Protein AF-A0A847J839-F1 (afdb_monomer)

Sequence (120 aa):
LESAEARLAELADPDVRGEALHECLTENGQLIGTRFRNSDGTIRTVDRETFLDVGARLLQGAVRTDYNSNYAHPQFLRSDGTVIGIRMSPKSDVTIEVLRGDGISIEQNTKIHFRGGNDE

pLDDT: mean 83.5, std 14.57, range [36.88, 97.56]

Solvent-accessible surface area (backbone atoms only — not comparable to full-atom values): 6903 Å² total; per-residue (Å²): 135,84,52,73,64,57,56,54,47,51,32,66,31,70,86,43,76,47,69,54,75,60,66,53,44,32,53,99,89,37,71,49,62,42,66,55,89,92,54,59,97,52,38,25,38,34,54,70,65,62,46,50,53,37,50,49,46,60,40,28,13,28,43,83,47,76,89,52,88,87,54,95,48,56,35,28,39,33,88,88,72,27,28,42,30,50,39,77,38,105,87,30,56,47,35,46,31,24,75,33,38,79,83,82,85,43,58,58,71,27,30,45,27,28,70,62,92,78,87,127

Secondary structure (DSSP, 8-state):
---HHHHHHHHH-TTS-PPPHHHHHEETTEESSB--TT--TTEEEE-HHHHHHHHHHHHTT-EEE---TT--S-EEE-TTS-EEEEEEETTTEEEEEEEE--SSSS-TT-EEEE--S---

Structure (mmCIF, N/CA/C/O backbone):
data_AF-A0A847J839-F1
#
_entry.id   AF-A0A847J839-F1
#
loop_
_atom_site.group_PDB
_atom_site.id
_atom_site.type_symbol
_atom_site.label_atom_id
_atom_site.label_alt_id
_atom_site.label_comp_id
_atom_site.label_asym_id
_atom_site.label_entity_id
_atom_site.label_seq_id
_atom_site.pdbx_PDB_ins_code
_atom_site.Cartn_x
_atom_site.Cartn_y
_atom_site.Cartn_z
_atom_site.occupancy
_atom_site.B_iso_or_equiv
_atom_site.auth_seq_id
_atom_site.auth_comp_id
_atom_site.auth_asym_id
_atom_site.auth_atom_id
_atom_site.pdbx_PDB_model_num
ATOM 1 N N . LEU A 1 1 ? 8.152 -25.393 13.084 1.00 49.66 1 LEU A N 1
ATOM 2 C CA . LEU A 1 1 ? 7.633 -25.126 11.727 1.00 49.66 1 LEU A CA 1
ATOM 3 C C . LEU A 1 1 ? 6.205 -24.654 11.896 1.00 49.66 1 LEU A C 1
ATOM 5 O O . LEU A 1 1 ? 5.326 -25.462 12.153 1.00 49.66 1 LEU A O 1
ATOM 9 N N . GLU A 1 2 ? 6.033 -23.343 11.878 1.00 54.94 2 GLU A N 1
ATOM 10 C CA . GLU A 1 2 ? 4.733 -22.671 11.874 1.00 54.94 2 GLU A CA 1
ATOM 11 C C . GLU A 1 2 ? 4.076 -22.945 10.512 1.00 54.94 2 GLU A C 1
ATOM 13 O O . GLU A 1 2 ? 4.762 -22.848 9.489 1.00 54.94 2 GLU A O 1
ATOM 18 N N . SER A 1 3 ? 2.817 -23.397 10.468 1.00 75.88 3 SER A N 1
ATOM 19 C CA . SER A 1 3 ? 2.205 -23.772 9.186 1.00 75.88 3 SER A CA 1
ATOM 20 C C . SER A 1 3 ? 1.771 -22.532 8.403 1.00 75.88 3 SER A C 1
ATOM 22 O O . SER A 1 3 ? 1.427 -21.497 8.976 1.00 75.88 3 SER A O 1
ATOM 24 N N . ALA A 1 4 ? 1.749 -22.643 7.073 1.00 63.38 4 ALA A N 1
ATOM 25 C CA . ALA A 1 4 ? 1.223 -21.579 6.220 1.00 63.38 4 ALA A CA 1
ATOM 26 C C . ALA A 1 4 ? -0.260 -21.281 6.518 1.00 63.38 4 ALA A C 1
ATOM 28 O O . ALA A 1 4 ? -0.694 -20.147 6.364 1.00 63.38 4 ALA A O 1
ATOM 29 N N . GLU A 1 5 ? -1.015 -22.278 6.991 1.00 60.44 5 GLU A N 1
ATOM 30 C CA . GLU A 1 5 ? -2.419 -22.142 7.392 1.00 60.44 5 GLU A CA 1
ATOM 31 C C . GLU A 1 5 ? -2.577 -21.286 8.655 1.00 60.44 5 GLU A C 1
ATOM 33 O O . GLU A 1 5 ? -3.496 -20.478 8.712 1.00 60.44 5 GLU A O 1
ATOM 38 N N . ALA A 1 6 ? -1.665 -21.402 9.631 1.00 62.56 6 ALA A N 1
ATOM 39 C CA . ALA A 1 6 ? -1.682 -20.565 10.833 1.00 62.56 6 ALA A CA 1
ATOM 40 C C . ALA A 1 6 ? -1.489 -19.082 10.478 1.00 62.56 6 ALA A C 1
ATOM 42 O O . ALA A 1 6 ? -2.298 -18.244 10.865 1.00 62.56 6 ALA A O 1
ATOM 43 N N . ARG A 1 7 ? -0.494 -18.769 9.636 1.00 63.72 7 ARG A N 1
ATOM 44 C CA . ARG A 1 7 ? -0.281 -17.398 9.138 1.00 63.72 7 ARG A CA 1
ATOM 45 C C . ARG A 1 7 ? -1.434 -16.901 8.263 1.00 63.72 7 ARG A C 1
ATOM 47 O O . ARG A 1 7 ? -1.771 -15.724 8.310 1.00 63.72 7 ARG A O 1
ATOM 54 N N . LEU A 1 8 ? -2.063 -17.777 7.476 1.00 60.78 8 LEU A N 1
ATOM 55 C CA . LEU A 1 8 ? -3.239 -17.413 6.680 1.00 60.78 8 LEU A CA 1
ATOM 56 C C . LEU A 1 8 ? -4.469 -17.128 7.562 1.00 60.78 8 LEU A C 1
ATOM 58 O O . LEU A 1 8 ? -5.281 -16.280 7.202 1.00 60.78 8 LEU A O 1
ATOM 62 N N . ALA A 1 9 ? -4.589 -17.798 8.712 1.00 60.16 9 ALA A N 1
ATOM 63 C CA . ALA A 1 9 ? -5.619 -17.524 9.709 1.00 60.16 9 ALA A CA 1
ATOM 64 C C . ALA A 1 9 ? -5.371 -16.191 10.437 1.00 60.16 9 ALA A C 1
ATOM 66 O O . ALA A 1 9 ? -6.290 -15.385 10.520 1.00 60.16 9 ALA A O 1
ATOM 67 N N . GLU A 1 10 ? -4.137 -15.906 10.871 1.00 58.94 10 GLU A N 1
ATOM 68 C CA . GLU A 1 10 ? -3.768 -14.621 11.500 1.00 58.94 10 GLU A CA 1
ATOM 69 C C . GLU A 1 10 ? -3.968 -13.415 10.567 1.00 58.94 10 GLU A C 1
ATOM 71 O O . GLU A 1 10 ? -4.355 -12.339 11.016 1.00 58.94 10 GLU A O 1
ATOM 76 N N . LEU A 1 11 ? -3.757 -13.578 9.254 1.00 59.19 11 LEU A N 1
ATOM 77 C CA . LEU A 1 11 ? -4.082 -12.541 8.266 1.00 59.19 11 LEU A CA 1
ATOM 78 C C . LEU A 1 11 ? -5.596 -12.279 8.147 1.00 59.19 11 LEU A C 1
ATOM 80 O O . LEU A 1 11 ? -5.984 -11.185 7.741 1.00 59.19 11 LEU A O 1
ATOM 84 N N . ALA A 1 12 ? -6.436 -13.262 8.480 1.00 55.78 12 ALA A N 1
ATOM 85 C CA . ALA A 1 12 ? -7.893 -13.203 8.364 1.00 55.78 12 ALA A CA 1
ATOM 86 C C . ALA A 1 12 ? -8.619 -12.912 9.694 1.00 55.78 12 ALA A C 1
ATOM 88 O O . ALA A 1 12 ? -9.843 -12.769 9.692 1.00 55.78 12 ALA A O 1
ATOM 89 N N . ASP A 1 13 ? -7.891 -12.828 10.810 1.00 65.19 13 ASP A N 1
ATOM 90 C CA . ASP A 1 13 ? -8.434 -12.528 12.134 1.00 65.19 13 ASP A CA 1
ATOM 91 C C . ASP A 1 13 ? -8.626 -11.003 12.306 1.00 65.19 13 ASP A C 1
ATOM 93 O O . ASP A 1 13 ? -7.642 -10.259 12.305 1.00 65.19 13 ASP A O 1
ATOM 97 N N . PRO A 1 14 ? -9.870 -10.498 12.441 1.00 58.81 14 PRO A N 1
ATOM 98 C CA . PRO A 1 14 ? -10.134 -9.065 12.561 1.00 58.81 14 PRO A CA 1
ATOM 99 C C . PRO A 1 14 ? -9.719 -8.470 13.918 1.00 58.81 14 PRO A C 1
ATOM 101 O O . PRO A 1 14 ? -9.613 -7.245 14.016 1.00 58.81 14 PRO A O 1
ATOM 104 N N . ASP A 1 15 ? -9.475 -9.296 14.944 1.00 66.31 15 ASP A N 1
ATOM 105 C CA . ASP A 1 15 ? -8.964 -8.840 16.242 1.00 66.31 15 ASP A CA 1
ATOM 106 C C . ASP A 1 15 ? -7.426 -8.672 16.218 1.00 66.31 15 ASP A C 1
ATOM 108 O O . ASP A 1 15 ? -6.858 -7.958 17.054 1.00 66.31 15 ASP A O 1
ATOM 112 N N . VAL A 1 16 ? -6.734 -9.238 15.214 1.00 68.19 16 VAL A N 1
ATOM 113 C CA . VAL A 1 16 ? -5.304 -8.994 14.958 1.00 68.19 16 VAL A CA 1
ATOM 114 C C . VAL A 1 16 ? -5.121 -7.626 14.299 1.00 68.19 16 VAL A C 1
ATOM 116 O O . VAL A 1 16 ? -5.129 -7.451 13.079 1.00 68.19 16 VAL A O 1
ATOM 119 N N . ARG A 1 17 ? -4.922 -6.610 15.139 1.00 69.50 17 ARG A N 1
ATOM 120 C CA . ARG A 1 17 ? -4.625 -5.242 14.704 1.00 69.50 17 ARG A CA 1
ATOM 121 C C . ARG A 1 17 ? -3.213 -5.139 14.108 1.00 69.50 17 ARG A C 1
ATOM 123 O O . ARG A 1 17 ? -2.244 -5.025 14.854 1.00 69.50 17 ARG A O 1
ATOM 130 N N . GLY A 1 18 ? -3.119 -5.130 12.778 1.00 75.75 18 GLY A N 1
ATOM 131 C CA . GLY A 1 18 ? -1.871 -4.858 12.053 1.00 75.75 18 GLY A CA 1
ATOM 132 C C . GLY A 1 18 ? -1.282 -3.460 12.312 1.00 75.75 18 GLY A C 1
ATOM 133 O O . GLY A 1 18 ? -1.952 -2.569 12.844 1.00 75.75 18 GLY A O 1
ATOM 134 N N . GLU A 1 19 ? -0.020 -3.282 11.907 1.00 86.81 19 GLU A N 1
ATOM 135 C CA . GLU A 1 19 ? 0.757 -2.029 11.992 1.00 86.81 19 GLU A CA 1
ATOM 136 C C . GLU A 1 19 ? 0.033 -0.824 11.366 1.00 86.81 19 GLU A C 1
ATOM 138 O O . GLU A 1 19 ? -0.813 -0.989 10.483 1.00 86.81 19 GLU A O 1
ATOM 143 N N . ALA A 1 20 ? 0.361 0.405 11.782 1.00 90.12 20 ALA A N 1
ATOM 144 C CA . ALA A 1 20 ? -0.284 1.605 11.252 1.00 90.12 20 ALA A CA 1
ATOM 145 C C . ALA A 1 20 ? 0.083 1.853 9.778 1.00 90.12 20 ALA A C 1
ATOM 147 O O . ALA A 1 20 ? 1.200 1.581 9.342 1.00 90.12 20 ALA A O 1
ATOM 148 N N . LEU A 1 21 ? -0.831 2.458 9.005 1.00 92.31 21 LEU A N 1
ATOM 149 C CA . LEU A 1 21 ? -0.622 2.708 7.569 1.00 92.31 21 LEU A CA 1
ATOM 150 C C . LEU A 1 21 ? 0.682 3.483 7.270 1.00 92.31 21 LEU A C 1
ATOM 152 O O . LEU A 1 21 ? 1.320 3.235 6.249 1.00 92.31 21 LEU A O 1
ATOM 156 N N . HIS A 1 22 ? 1.096 4.381 8.172 1.00 92.75 22 HIS A N 1
ATOM 157 C CA . HIS A 1 22 ? 2.372 5.102 8.104 1.00 92.75 22 HIS A CA 1
ATOM 158 C C . HIS A 1 22 ? 3.596 4.182 8.250 1.00 92.75 22 HIS A C 1
ATOM 160 O O . HIS A 1 22 ? 4.567 4.327 7.512 1.00 92.75 22 HIS A O 1
ATOM 166 N N . GLU A 1 23 ? 3.5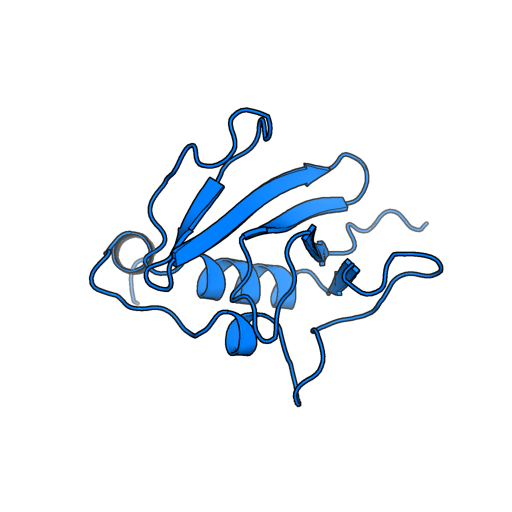47 3.230 9.181 1.00 91.56 23 GLU A N 1
ATOM 167 C CA . GLU A 1 23 ? 4.635 2.297 9.511 1.00 91.56 23 GLU A CA 1
ATOM 168 C C . GLU A 1 23 ? 4.811 1.251 8.397 1.00 91.56 23 GLU A C 1
ATOM 170 O O . GLU A 1 23 ? 5.933 0.918 8.014 1.00 91.56 23 GLU A O 1
ATOM 175 N N . CYS A 1 24 ? 3.706 0.811 7.785 1.00 92.81 24 CYS A N 1
ATOM 176 C CA . CYS A 1 24 ? 3.721 -0.072 6.615 1.00 92.81 24 CYS A CA 1
ATOM 177 C C . CYS A 1 24 ? 4.299 0.582 5.347 1.00 92.81 24 CYS A C 1
ATOM 179 O O . CYS A 1 24 ? 4.730 -0.128 4.441 1.00 92.81 24 CYS A O 1
ATOM 181 N N . LEU A 1 25 ? 4.236 1.915 5.227 1.00 94.69 25 LEU A N 1
ATOM 182 C CA . LEU A 1 25 ? 4.499 2.635 3.971 1.00 94.69 25 LEU A CA 1
ATOM 183 C C . LEU A 1 25 ? 5.624 3.669 4.042 1.00 94.69 25 LEU A C 1
ATOM 185 O O . LEU A 1 25 ? 5.936 4.275 3.012 1.00 94.69 25 LEU A O 1
ATOM 189 N N . THR A 1 26 ? 6.257 3.873 5.198 1.00 92.81 26 THR A N 1
ATOM 190 C CA . THR A 1 26 ? 7.393 4.793 5.330 1.00 92.81 26 THR A CA 1
ATOM 191 C C . THR A 1 26 ? 8.608 4.159 5.990 1.00 92.81 26 THR A C 1
ATOM 193 O O . THR A 1 26 ? 8.507 3.311 6.869 1.00 92.81 26 THR A O 1
ATOM 196 N N . GLU A 1 27 ? 9.779 4.624 5.569 1.00 90.75 27 GLU A N 1
ATOM 197 C CA . GLU A 1 27 ? 11.062 4.371 6.209 1.00 90.75 27 GLU A CA 1
ATOM 198 C C . GLU A 1 27 ? 11.676 5.736 6.542 1.00 90.75 27 GLU A C 1
ATOM 200 O O . GLU A 1 27 ? 11.690 6.642 5.706 1.00 90.75 27 GLU A O 1
ATOM 205 N N . ASN A 1 28 ? 12.135 5.926 7.784 1.00 87.50 28 AS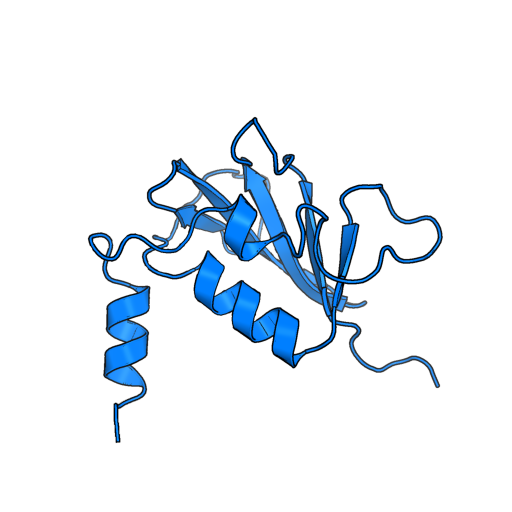N A N 1
ATOM 206 C CA . ASN A 1 28 ? 12.654 7.212 8.279 1.00 87.50 28 ASN A CA 1
ATOM 207 C C . ASN A 1 28 ? 11.710 8.418 8.013 1.00 87.50 28 ASN A C 1
ATOM 209 O O . ASN A 1 28 ? 12.164 9.540 7.783 1.00 87.50 28 ASN A O 1
ATOM 213 N N . GLY A 1 29 ? 10.389 8.186 8.021 1.00 86.38 29 GLY A N 1
ATOM 214 C CA . GLY A 1 29 ? 9.359 9.199 7.757 1.00 86.38 29 GLY A CA 1
ATOM 215 C C . GLY A 1 29 ? 9.167 9.576 6.280 1.00 86.38 29 GLY A C 1
ATOM 216 O O . GLY A 1 29 ? 8.455 10.537 5.990 1.00 86.38 29 GLY A O 1
ATOM 217 N N . GLN A 1 30 ? 9.775 8.851 5.334 1.00 89.56 30 GLN A N 1
ATOM 218 C CA . GLN A 1 30 ? 9.569 9.036 3.892 1.00 89.56 30 GLN A CA 1
ATOM 219 C C . GLN A 1 30 ? 8.910 7.806 3.263 1.00 89.56 30 GLN A C 1
ATOM 221 O O . GLN A 1 30 ? 9.243 6.679 3.610 1.00 89.56 30 GLN A O 1
ATOM 226 N N . LEU A 1 31 ? 7.996 8.018 2.306 1.00 92.19 31 LEU A N 1
ATOM 227 C CA . LEU A 1 31 ? 7.357 6.940 1.535 1.00 92.19 31 LEU A CA 1
ATOM 228 C C . LEU A 1 31 ? 8.400 6.007 0.897 1.00 92.19 31 LEU A C 1
ATOM 230 O O . LEU A 1 31 ? 9.171 6.470 0.049 1.00 92.19 31 LEU A O 1
ATOM 234 N N . ILE A 1 32 ? 8.354 4.723 1.269 1.00 93.19 32 ILE A N 1
ATOM 235 C CA . ILE A 1 32 ? 9.335 3.678 0.924 1.00 93.19 32 ILE A CA 1
ATOM 236 C C . ILE A 1 32 ? 9.616 3.540 -0.575 1.00 93.19 32 ILE A C 1
ATOM 238 O O . ILE A 1 32 ? 8.744 3.736 -1.421 1.00 93.19 32 ILE A O 1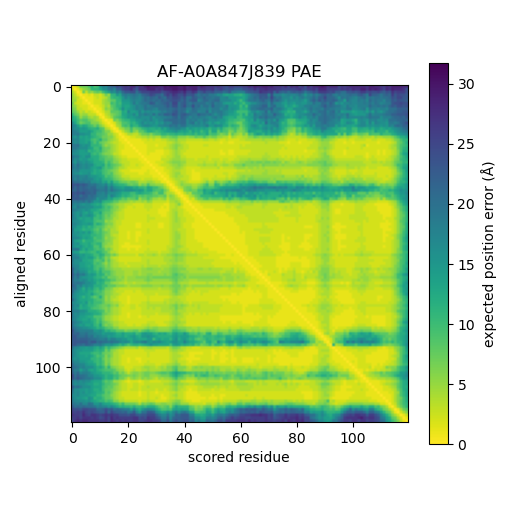
ATOM 242 N N . GLY A 1 33 ? 10.832 3.106 -0.906 1.00 90.88 33 GLY A N 1
ATOM 243 C CA . GLY A 1 33 ? 11.244 2.853 -2.284 1.00 90.88 33 GLY A CA 1
ATOM 244 C C . GLY A 1 33 ? 11.467 4.120 -3.111 1.00 90.88 33 GLY A C 1
ATOM 245 O O . GLY A 1 33 ? 11.553 5.241 -2.616 1.00 90.88 33 GLY A O 1
ATOM 246 N N . THR A 1 34 ? 11.584 3.940 -4.424 1.00 89.44 34 THR A N 1
ATOM 247 C CA . THR A 1 34 ? 11.992 5.005 -5.350 1.00 89.44 34 THR A CA 1
ATOM 248 C C . THR A 1 34 ? 10.808 5.607 -6.103 1.00 89.44 34 THR A C 1
ATOM 250 O O . THR A 1 34 ? 9.914 4.904 -6.576 1.00 89.44 34 THR A O 1
ATOM 253 N N . ARG A 1 35 ? 10.796 6.932 -6.272 1.00 87.69 35 ARG A N 1
ATOM 254 C CA . ARG A 1 35 ? 9.859 7.605 -7.182 1.00 87.69 35 ARG A CA 1
ATOM 255 C C . ARG A 1 35 ? 10.368 7.454 -8.617 1.00 87.69 35 ARG A C 1
ATOM 257 O O . ARG A 1 35 ? 11.419 7.997 -8.953 1.00 87.69 35 ARG A O 1
ATOM 264 N N . PHE A 1 36 ? 9.626 6.749 -9.473 1.00 71.81 36 PHE A N 1
ATOM 265 C CA . PHE A 1 36 ? 10.000 6.605 -10.884 1.00 71.81 36 PHE A CA 1
ATOM 266 C C . PHE A 1 36 ? 9.980 7.969 -11.594 1.00 71.81 36 PHE A C 1
ATOM 268 O O . PHE A 1 36 ? 9.187 8.853 -11.246 1.00 71.81 36 PHE A O 1
ATOM 275 N N . ARG A 1 37 ? 10.845 8.164 -12.595 1.00 63.81 37 ARG A N 1
ATOM 276 C CA . ARG A 1 37 ? 11.007 9.458 -13.277 1.00 63.81 37 ARG A CA 1
ATOM 277 C C . ARG A 1 37 ? 9.672 9.941 -13.859 1.00 63.81 37 ARG A C 1
ATOM 279 O O . ARG A 1 37 ? 9.000 9.206 -14.571 1.00 63.81 37 ARG A O 1
ATOM 286 N N . ASN A 1 38 ? 9.309 11.187 -13.554 1.00 69.25 38 ASN A N 1
ATOM 287 C CA . ASN A 1 38 ? 8.056 11.847 -13.949 1.00 69.25 38 ASN A CA 1
ATOM 288 C C . ASN A 1 38 ? 6.751 11.212 -13.408 1.00 69.25 38 ASN A C 1
ATOM 290 O O . ASN A 1 38 ? 5.677 11.635 -13.821 1.00 69.25 38 ASN A O 1
ATOM 294 N N . SER A 1 39 ? 6.810 10.248 -12.479 1.00 71.50 39 SER A N 1
ATOM 295 C CA . SER A 1 39 ? 5.618 9.775 -11.749 1.00 71.50 39 SER A CA 1
ATOM 296 C C . SER A 1 39 ? 5.172 10.781 -10.678 1.00 71.50 39 SER A C 1
ATOM 298 O O . SER A 1 39 ? 5.966 11.628 -10.256 1.00 71.50 39 SER A O 1
ATOM 300 N N . ASP A 1 40 ? 3.923 10.705 -10.215 1.00 76.25 40 ASP A N 1
ATOM 301 C CA . ASP A 1 40 ? 3.398 11.589 -9.164 1.00 76.25 40 ASP A CA 1
ATOM 302 C C . ASP A 1 40 ? 4.123 11.412 -7.817 1.00 76.25 40 ASP A C 1
ATOM 304 O O . ASP A 1 40 ? 4.796 10.410 -7.564 1.00 76.25 40 ASP A O 1
ATOM 308 N N . GLY A 1 41 ? 3.996 12.402 -6.925 1.00 79.19 41 GLY A N 1
ATOM 309 C CA . GLY A 1 41 ? 4.678 12.413 -5.620 1.00 79.19 41 GLY A CA 1
ATOM 310 C C . GLY A 1 41 ? 4.346 11.219 -4.714 1.00 79.19 41 GLY A C 1
ATOM 311 O O . GLY A 1 41 ? 5.160 10.860 -3.861 1.00 79.19 41 GLY A O 1
ATOM 312 N N . THR A 1 42 ? 3.208 10.567 -4.953 1.00 87.56 42 THR A N 1
ATOM 313 C CA . THR A 1 42 ? 2.629 9.458 -4.180 1.00 87.56 42 THR A CA 1
ATOM 314 C C . THR A 1 42 ? 2.873 8.070 -4.799 1.00 87.56 42 THR A C 1
ATOM 316 O O . THR A 1 42 ? 2.416 7.061 -4.263 1.00 87.56 42 THR A O 1
ATOM 319 N N . ILE A 1 43 ? 3.600 7.983 -5.922 1.00 90.44 43 ILE A N 1
ATOM 320 C CA . ILE A 1 43 ? 3.917 6.714 -6.601 1.00 90.44 43 ILE A CA 1
ATOM 321 C C . ILE A 1 43 ? 5.321 6.240 -6.209 1.00 90.44 43 ILE A C 1
ATOM 323 O O . ILE A 1 43 ? 6.285 7.011 -6.254 1.00 90.44 43 ILE A O 1
ATOM 327 N N . ARG A 1 44 ? 5.453 4.964 -5.835 1.00 91.94 44 ARG A N 1
ATOM 328 C CA . ARG A 1 44 ? 6.722 4.332 -5.451 1.00 91.94 44 ARG A CA 1
ATOM 329 C C . ARG A 1 44 ? 6.933 2.985 -6.124 1.00 91.94 44 ARG A C 1
ATOM 331 O O . ARG A 1 44 ? 5.993 2.215 -6.315 1.00 91.94 44 ARG A O 1
ATOM 338 N N . THR A 1 45 ? 8.198 2.735 -6.438 1.00 90.56 45 THR A N 1
ATOM 339 C CA . THR A 1 45 ? 8.737 1.506 -7.018 1.00 90.56 45 THR A CA 1
ATOM 340 C C . THR A 1 45 ? 9.704 0.895 -6.014 1.00 90.56 45 THR A C 1
ATOM 342 O O . THR A 1 45 ? 10.700 1.529 -5.651 1.00 90.56 45 THR A O 1
ATOM 345 N N . VAL A 1 46 ? 9.405 -0.316 -5.569 1.00 90.62 46 VAL A N 1
ATOM 346 C CA . VAL A 1 46 ? 10.238 -1.121 -4.666 1.00 90.62 46 VAL A CA 1
ATOM 347 C C . VAL A 1 46 ? 10.780 -2.353 -5.403 1.00 90.62 46 VAL A C 1
ATOM 349 O O . VAL A 1 46 ? 10.451 -2.594 -6.569 1.00 90.62 46 VAL A O 1
ATOM 352 N N . ASP A 1 47 ? 11.631 -3.135 -4.750 1.00 90.12 47 ASP A N 1
ATOM 353 C CA . ASP A 1 47 ? 11.919 -4.507 -5.168 1.00 90.12 47 ASP A CA 1
ATOM 354 C C . ASP A 1 47 ? 10.763 -5.465 -4.792 1.00 90.12 47 ASP A C 1
ATOM 356 O O . ASP A 1 47 ? 9.750 -5.073 -4.205 1.00 90.12 47 ASP A O 1
ATOM 360 N N . ARG A 1 48 ? 10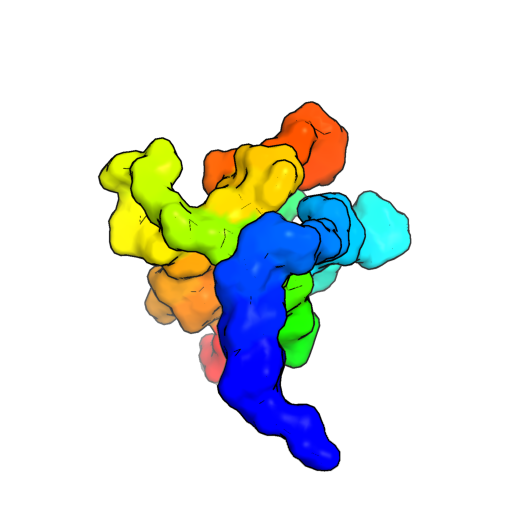.898 -6.741 -5.166 1.00 89.19 48 ARG A N 1
ATOM 361 C CA . ARG A 1 48 ? 9.861 -7.763 -4.966 1.00 89.19 48 ARG A CA 1
ATOM 362 C C . ARG A 1 48 ? 9.754 -8.265 -3.521 1.00 89.19 48 ARG A C 1
ATOM 364 O O . ARG A 1 48 ? 8.679 -8.715 -3.141 1.00 89.19 48 ARG A O 1
ATOM 371 N N . GLU A 1 49 ? 10.826 -8.222 -2.737 1.00 91.62 49 GLU A N 1
ATOM 372 C CA . GLU A 1 49 ? 10.832 -8.679 -1.341 1.00 91.62 49 GLU A CA 1
ATOM 373 C C . GLU A 1 49 ? 10.142 -7.637 -0.455 1.00 91.62 49 GLU A C 1
ATOM 375 O O . GLU A 1 49 ? 9.140 -7.949 0.189 1.00 91.62 49 GLU A O 1
ATOM 380 N N . THR A 1 50 ? 10.555 -6.373 -0.580 1.00 92.81 50 THR A N 1
ATOM 381 C CA . THR A 1 50 ? 9.894 -5.211 0.032 1.00 92.81 50 THR A CA 1
ATOM 382 C C . THR A 1 50 ? 8.405 -5.147 -0.331 1.00 92.81 50 THR A C 1
ATOM 384 O O . THR A 1 50 ? 7.566 -4.878 0.523 1.00 92.81 50 THR A O 1
ATOM 387 N N . PHE A 1 51 ? 8.029 -5.437 -1.583 1.00 92.94 51 PHE A N 1
ATOM 388 C CA . PHE A 1 51 ? 6.617 -5.462 -1.990 1.00 92.94 51 PHE A CA 1
ATOM 389 C C . PHE A 1 51 ? 5.787 -6.542 -1.275 1.00 92.94 51 PHE A C 1
ATOM 391 O O . PHE A 1 51 ? 4.614 -6.314 -0.976 1.00 92.94 51 PHE A O 1
ATOM 398 N N . LEU A 1 52 ? 6.372 -7.715 -1.015 1.00 92.50 52 LEU A N 1
ATOM 399 C CA . LEU A 1 52 ? 5.688 -8.821 -0.342 1.00 92.50 52 LEU A CA 1
ATOM 400 C C . LEU A 1 52 ? 5.568 -8.582 1.169 1.00 92.50 52 LEU A C 1
ATOM 402 O O . LEU A 1 52 ? 4.504 -8.854 1.723 1.00 92.50 52 LEU A O 1
ATOM 406 N N . ASP A 1 53 ? 6.602 -8.024 1.806 1.00 93.94 53 ASP A N 1
ATOM 407 C CA . ASP A 1 53 ? 6.567 -7.577 3.208 1.00 93.94 53 ASP A CA 1
ATOM 408 C C . ASP A 1 53 ? 5.453 -6.545 3.439 1.00 93.94 53 ASP A C 1
ATOM 410 O O . ASP A 1 53 ? 4.524 -6.765 4.219 1.00 93.94 53 ASP A O 1
ATOM 414 N N . VAL A 1 54 ? 5.482 -5.459 2.662 1.00 94.62 54 VAL A N 1
ATOM 415 C CA . VAL A 1 54 ? 4.490 -4.377 2.708 1.00 94.62 54 VAL A CA 1
ATOM 416 C C . VAL A 1 54 ? 3.087 -4.907 2.412 1.00 94.62 54 VAL A C 1
ATOM 418 O O . VAL A 1 54 ? 2.125 -4.515 3.069 1.00 94.62 54 VAL A O 1
ATOM 421 N N . GLY A 1 55 ? 2.953 -5.836 1.460 1.00 94.38 55 GLY A N 1
ATOM 422 C CA . GLY A 1 55 ? 1.689 -6.509 1.167 1.00 94.38 55 GLY A CA 1
ATOM 423 C C . GLY A 1 55 ? 1.138 -7.300 2.357 1.00 94.38 55 GLY A C 1
ATOM 424 O O . GLY A 1 55 ? -0.053 -7.198 2.645 1.00 94.38 55 GLY A O 1
ATOM 425 N N . ALA A 1 56 ? 1.985 -8.044 3.073 1.00 92.81 56 ALA A N 1
ATOM 426 C CA . ALA A 1 56 ? 1.580 -8.795 4.261 1.00 92.81 56 ALA A CA 1
ATOM 427 C C . ALA A 1 56 ? 1.180 -7.863 5.418 1.00 92.81 56 ALA A C 1
ATOM 429 O O . ALA A 1 56 ? 0.081 -7.992 5.956 1.00 92.81 56 ALA A O 1
ATOM 430 N N . ARG A 1 57 ? 2.023 -6.874 5.742 1.00 93.69 57 ARG A N 1
ATOM 431 C CA . ARG A 1 57 ? 1.811 -5.910 6.841 1.00 93.69 57 ARG A CA 1
ATOM 432 C C . ARG A 1 57 ? 0.597 -5.002 6.612 1.00 93.69 57 ARG A C 1
ATOM 434 O O . ARG A 1 57 ? -0.102 -4.631 7.553 1.00 93.69 57 ARG A O 1
ATOM 441 N N . LEU A 1 58 ? 0.282 -4.678 5.355 1.00 94.50 58 LEU A N 1
ATOM 442 C CA . LEU A 1 58 ? -0.938 -3.938 5.017 1.00 94.50 58 LEU A CA 1
ATOM 443 C C . LEU A 1 58 ? -2.214 -4.775 5.130 1.00 94.50 58 LEU A C 1
ATOM 445 O O . LEU A 1 58 ? -3.248 -4.216 5.496 1.00 94.50 58 LEU A O 1
ATOM 449 N N . LEU A 1 59 ? -2.158 -6.069 4.801 1.00 94.12 59 LEU A N 1
ATOM 450 C CA . LEU A 1 59 ? -3.333 -6.944 4.727 1.00 94.12 59 LEU A CA 1
ATOM 451 C C . LEU A 1 59 ? -3.600 -7.757 6.006 1.00 94.12 59 LEU A C 1
ATOM 453 O O . LEU A 1 59 ? -4.631 -8.419 6.087 1.00 94.12 59 LEU A O 1
ATOM 457 N N . GLN A 1 60 ? -2.727 -7.689 7.012 1.00 91.38 60 GLN A N 1
ATOM 458 C CA . GLN A 1 60 ? -2.944 -8.315 8.317 1.00 91.38 60 GLN A CA 1
ATOM 459 C C . GLN A 1 60 ? -4.205 -7.762 9.007 1.00 91.38 60 GLN A C 1
ATOM 461 O O . GLN A 1 60 ? -4.323 -6.554 9.228 1.00 91.38 60 GLN A O 1
ATOM 466 N N . GLY A 1 61 ? -5.160 -8.650 9.305 1.00 87.31 61 GLY A N 1
ATOM 467 C CA . GLY A 1 61 ? -6.471 -8.302 9.864 1.00 87.31 61 GLY A CA 1
ATOM 468 C C . GLY A 1 61 ? -7.380 -7.512 8.910 1.00 87.31 61 GLY A C 1
ATOM 469 O O . GLY A 1 61 ? -8.381 -6.936 9.342 1.00 87.31 61 GLY A O 1
ATOM 470 N N . ALA A 1 62 ? -7.043 -7.428 7.616 1.00 93.56 62 ALA A N 1
ATOM 471 C CA . ALA A 1 62 ? -7.777 -6.612 6.650 1.00 93.56 62 ALA A CA 1
ATOM 472 C C . ALA A 1 62 ? -8.908 -7.408 5.976 1.00 93.56 62 ALA A C 1
ATOM 474 O O . ALA A 1 62 ? -8.685 -8.294 5.147 1.00 93.56 62 ALA A O 1
ATOM 475 N N . VAL A 1 63 ? -10.154 -7.055 6.291 1.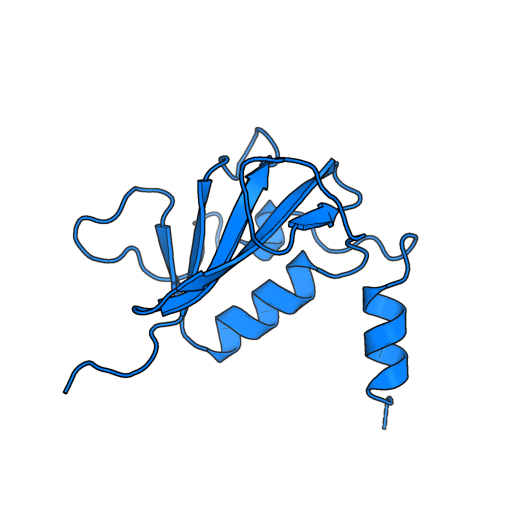00 94.62 63 VAL A N 1
ATOM 476 C CA . VAL A 1 63 ? -11.345 -7.754 5.790 1.00 94.62 63 VAL A CA 1
ATOM 477 C C . VAL A 1 63 ? -11.704 -7.327 4.367 1.00 94.62 63 VAL A C 1
ATOM 479 O O . VAL A 1 63 ? -11.501 -6.181 3.962 1.00 94.62 63 VAL A O 1
ATOM 482 N N . ARG A 1 64 ? -12.280 -8.240 3.580 1.00 95.88 64 ARG A N 1
ATOM 483 C CA . ARG A 1 64 ? -12.729 -7.939 2.212 1.00 95.88 64 ARG A CA 1
ATOM 484 C C . ARG A 1 64 ? -13.824 -6.863 2.212 1.00 95.88 64 ARG A C 1
ATOM 486 O O . ARG A 1 64 ? -14.739 -6.914 3.029 1.00 95.88 64 ARG A O 1
ATOM 493 N N . THR A 1 65 ? -13.764 -5.919 1.273 1.00 95.62 65 THR A N 1
ATOM 494 C CA . THR A 1 65 ? -14.775 -4.859 1.126 1.00 95.62 65 THR A CA 1
ATOM 495 C C . THR A 1 65 ? -15.050 -4.514 -0.343 1.00 95.62 65 THR A C 1
ATOM 497 O O . THR A 1 65 ? -14.243 -4.830 -1.214 1.00 95.62 65 THR A O 1
ATOM 500 N N . ASP A 1 66 ? -16.165 -3.823 -0.594 1.00 94.94 66 ASP A N 1
ATOM 501 C CA . ASP A 1 66 ? -16.574 -3.266 -1.895 1.00 94.94 66 ASP A CA 1
ATOM 502 C C . ASP A 1 66 ? -16.690 -1.725 -1.812 1.00 94.94 66 ASP A C 1
ATOM 504 O O . ASP A 1 66 ? -17.621 -1.109 -2.327 1.00 94.94 66 ASP A O 1
ATOM 508 N N . TYR A 1 67 ? -15.747 -1.096 -1.099 1.00 95.56 67 TYR A N 1
ATOM 509 C CA . TYR A 1 67 ? -15.755 0.329 -0.732 1.00 95.56 67 TYR A CA 1
ATOM 510 C C . TYR A 1 67 ? -15.970 1.293 -1.912 1.00 95.56 67 TYR A C 1
ATOM 512 O O . TYR A 1 67 ? -16.760 2.232 -1.809 1.00 95.56 67 TYR A O 1
ATOM 520 N N . ASN A 1 68 ? -15.265 1.082 -3.024 1.00 93.00 68 ASN A N 1
ATOM 521 C CA . ASN A 1 68 ? -15.384 1.888 -4.234 1.00 93.00 68 ASN A CA 1
ATOM 522 C C . ASN A 1 68 ? -15.898 1.022 -5.389 1.00 93.00 68 ASN A C 1
ATOM 524 O O . ASN A 1 68 ? -15.133 0.265 -5.986 1.00 93.00 68 ASN A O 1
ATO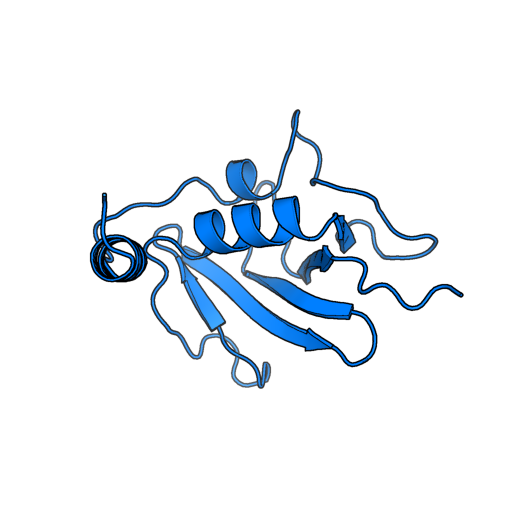M 528 N N . SER A 1 69 ? -17.171 1.173 -5.754 1.00 91.81 69 SER A N 1
ATOM 529 C CA . SER A 1 69 ? -17.809 0.417 -6.842 1.00 91.81 69 SER A CA 1
ATOM 530 C C . SER A 1 69 ? -17.200 0.655 -8.232 1.00 91.81 69 SER A C 1
ATOM 532 O O . SER A 1 69 ? -17.392 -0.166 -9.125 1.00 91.81 69 SER A O 1
ATOM 534 N N . ASN A 1 70 ? -16.433 1.735 -8.425 1.00 93.06 70 ASN A N 1
ATOM 535 C CA . ASN A 1 70 ? -15.705 2.000 -9.672 1.00 93.06 70 ASN A CA 1
ATOM 536 C C . ASN A 1 70 ? -14.318 1.329 -9.715 1.00 93.06 70 ASN A C 1
ATOM 538 O O . ASN A 1 70 ? -13.650 1.364 -10.748 1.00 93.06 70 ASN A O 1
ATOM 542 N N . TYR A 1 71 ? -13.856 0.733 -8.610 1.00 92.25 71 TYR A N 1
ATOM 543 C CA . TYR A 1 71 ? -12.565 0.052 -8.533 1.00 92.25 71 TYR A CA 1
ATOM 544 C C . TYR A 1 71 ? -12.750 -1.460 -8.717 1.00 92.25 71 TYR A C 1
ATOM 546 O O . TYR A 1 71 ? -12.984 -2.202 -7.766 1.00 92.25 71 TYR A O 1
ATOM 554 N N . ALA A 1 72 ? -12.636 -1.916 -9.967 1.00 91.31 72 ALA A N 1
ATOM 555 C CA . ALA A 1 72 ? -12.939 -3.284 -10.413 1.00 91.31 72 ALA A CA 1
ATOM 556 C C . ALA A 1 72 ? -11.954 -4.384 -9.939 1.00 91.31 72 ALA A C 1
ATOM 558 O O . ALA A 1 72 ? -11.898 -5.469 -10.519 1.00 91.31 72 ALA A O 1
ATOM 559 N N . HIS A 1 73 ? -11.153 -4.117 -8.908 1.00 94.25 73 HIS A N 1
ATOM 560 C CA . HIS A 1 73 ? -10.129 -5.015 -8.373 1.00 94.25 73 HIS A CA 1
ATOM 561 C C . HIS A 1 73 ? -10.354 -5.258 -6.868 1.00 94.25 73 HIS A C 1
ATOM 563 O O . HIS A 1 73 ? -11.082 -4.490 -6.240 1.00 94.25 73 HIS A O 1
ATOM 569 N N . PRO A 1 74 ? -9.749 -6.302 -6.267 1.00 95.62 74 PRO A N 1
ATOM 570 C CA . PRO A 1 74 ? -9.764 -6.533 -4.822 1.00 95.62 74 PRO A CA 1
ATOM 571 C C . PRO A 1 74 ? -9.548 -5.284 -3.956 1.00 95.62 74 PRO A C 1
ATOM 573 O O . PRO A 1 74 ? -8.620 -4.516 -4.202 1.00 95.62 74 PRO A O 1
ATOM 576 N N . GLN A 1 75 ? -10.380 -5.126 -2.921 1.00 97.19 75 GLN A N 1
ATOM 577 C CA . GLN A 1 75 ? -10.299 -4.056 -1.922 1.00 97.19 75 GLN A CA 1
ATOM 578 C C . GLN A 1 75 ? -10.409 -4.662 -0.520 1.00 97.19 75 GLN A C 1
ATOM 580 O O . GLN A 1 75 ? -11.213 -5.570 -0.294 1.00 97.19 75 GLN A O 1
ATOM 585 N N . PHE A 1 76 ? -9.624 -4.148 0.420 1.00 96.94 76 PHE A N 1
ATOM 586 C CA . PHE A 1 76 ? -9.547 -4.633 1.794 1.00 96.94 76 PHE A CA 1
ATOM 587 C C . PHE A 1 76 ? -9.639 -3.455 2.767 1.00 96.94 76 PHE A C 1
ATOM 589 O O . PHE A 1 76 ? -8.938 -2.457 2.601 1.00 96.94 76 PHE A O 1
ATOM 596 N N . LEU A 1 77 ? -10.524 -3.564 3.755 1.00 95.19 77 LEU A N 1
ATOM 597 C CA . LEU A 1 77 ? -10.723 -2.604 4.837 1.00 95.19 77 LEU A CA 1
ATOM 598 C C . LEU A 1 77 ? -9.884 -3.036 6.041 1.00 95.19 77 LEU A C 1
ATOM 600 O O . LEU A 1 77 ? -10.044 -4.147 6.543 1.00 95.19 77 LEU A O 1
ATOM 604 N N . ARG A 1 78 ? -9.014 -2.148 6.515 1.00 94.19 78 ARG A N 1
ATOM 605 C CA . ARG A 1 78 ? -8.206 -2.346 7.724 1.00 94.19 78 ARG A CA 1
ATOM 606 C C . ARG A 1 78 ? -8.945 -1.837 8.966 1.00 94.19 78 ARG A C 1
ATOM 608 O O . ARG A 1 78 ? -9.839 -0.994 8.871 1.00 94.19 78 ARG A O 1
ATOM 615 N N . SER A 1 79 ? -8.540 -2.310 10.145 1.00 90.25 79 SER A N 1
ATOM 616 C CA . SER A 1 79 ? -9.114 -1.918 11.447 1.00 90.25 79 SER A CA 1
ATOM 617 C C . SER A 1 79 ? -8.908 -0.436 11.810 1.00 90.25 79 SER A C 1
ATOM 619 O O . SER A 1 79 ? -9.634 0.101 12.644 1.00 90.25 79 SER A O 1
ATOM 621 N N . ASP A 1 80 ? -7.968 0.251 11.154 1.00 88.50 80 ASP A N 1
ATOM 622 C CA . ASP A 1 80 ? -7.768 1.706 11.230 1.00 88.50 80 ASP A CA 1
ATOM 623 C C . ASP A 1 80 ? -8.731 2.513 10.326 1.00 88.50 80 ASP A C 1
ATOM 625 O O . ASP A 1 80 ? -8.690 3.742 10.313 1.00 88.50 80 ASP A O 1
ATOM 629 N N . GLY A 1 81 ? -9.614 1.842 9.576 1.00 92.00 81 GLY A N 1
ATOM 630 C CA . GLY A 1 81 ? -10.582 2.458 8.666 1.00 92.00 81 GLY A CA 1
ATOM 631 C C . GLY A 1 81 ? -10.028 2.816 7.283 1.00 92.00 81 GLY A C 1
ATOM 632 O O . GLY A 1 81 ? -10.789 3.320 6.446 1.00 92.00 81 GLY A O 1
ATOM 633 N N . THR A 1 82 ? -8.742 2.553 7.029 1.00 95.19 82 THR A N 1
ATOM 634 C CA . THR A 1 82 ? -8.087 2.738 5.725 1.00 95.19 82 THR A CA 1
ATOM 635 C C . THR A 1 82 ? -8.455 1.604 4.763 1.00 95.19 82 THR A C 1
ATOM 637 O O . THR A 1 82 ? -8.863 0.517 5.181 1.00 95.19 82 THR A O 1
ATOM 640 N N . VAL A 1 83 ? -8.368 1.859 3.452 1.00 97.06 83 VAL A N 1
ATOM 641 C CA . VAL A 1 83 ? -8.771 0.881 2.424 1.00 97.06 83 VAL A CA 1
ATOM 642 C C . VAL A 1 83 ? -7.666 0.690 1.395 1.00 97.06 83 VAL A C 1
ATOM 644 O O . VAL A 1 83 ? -7.231 1.650 0.755 1.00 97.06 83 VAL A O 1
ATOM 647 N N . ILE A 1 84 ? -7.259 -0.565 1.210 1.00 97.56 84 ILE A N 1
ATOM 648 C CA . ILE A 1 84 ? -6.187 -0.993 0.311 1.00 97.56 84 ILE A CA 1
ATOM 649 C C . ILE A 1 84 ? -6.782 -1.726 -0.892 1.00 97.56 84 ILE A C 1
ATOM 651 O O . ILE A 1 84 ? -7.475 -2.730 -0.740 1.00 97.56 84 ILE A O 1
ATOM 655 N N . GLY A 1 85 ? -6.502 -1.234 -2.093 1.00 96.81 85 GLY A N 1
ATOM 656 C CA . GLY A 1 85 ? -6.784 -1.893 -3.361 1.00 96.81 85 GLY A CA 1
ATOM 657 C C . GLY A 1 85 ? -5.582 -2.705 -3.839 1.00 96.81 85 GLY A C 1
ATOM 658 O O . GLY A 1 85 ? -4.453 -2.220 -3.787 1.00 96.81 85 GLY A O 1
ATOM 659 N N . ILE A 1 86 ? -5.814 -3.921 -4.334 1.00 95.00 86 ILE A N 1
ATOM 660 C CA . ILE A 1 86 ? -4.788 -4.762 -4.967 1.00 95.00 86 ILE A CA 1
ATOM 661 C C . ILE A 1 86 ? -5.193 -4.984 -6.424 1.00 95.00 86 ILE A C 1
ATOM 663 O O . ILE A 1 86 ? -6.106 -5.759 -6.709 1.00 95.00 86 ILE A O 1
ATOM 667 N N . ARG A 1 87 ? -4.519 -4.305 -7.355 1.00 90.75 87 ARG A N 1
ATOM 668 C CA . ARG A 1 87 ? -4.785 -4.398 -8.802 1.00 90.75 87 ARG A CA 1
ATOM 669 C C . ARG A 1 87 ? -3.636 -5.066 -9.545 1.00 90.75 87 ARG A C 1
ATOM 671 O O . ARG A 1 87 ? -2.480 -4.923 -9.155 1.00 90.75 87 ARG A O 1
ATOM 678 N N . MET A 1 88 ? -3.946 -5.723 -10.661 1.00 83.50 88 MET A N 1
ATOM 679 C CA . MET A 1 88 ? -2.930 -6.190 -11.608 1.00 83.50 88 MET A CA 1
ATOM 680 C C . MET A 1 88 ? -2.743 -5.178 -12.745 1.00 83.50 88 MET A C 1
ATOM 682 O O . MET A 1 88 ? -3.703 -4.561 -13.203 1.00 83.50 88 MET A O 1
ATOM 686 N N . SER A 1 89 ? -1.498 -4.995 -13.181 1.00 68.50 89 SER A N 1
ATOM 687 C CA . SER A 1 89 ? -1.065 -3.996 -14.163 1.00 68.50 89 SER A CA 1
ATOM 688 C C . SER A 1 89 ? -0.225 -4.669 -15.253 1.00 68.50 89 SER A C 1
ATOM 690 O O . SER A 1 89 ? 0.838 -5.195 -14.926 1.00 68.50 89 SER A O 1
ATOM 692 N N . PRO A 1 90 ? -0.588 -4.576 -16.549 1.00 63.56 90 PRO A N 1
ATOM 693 C CA . PRO A 1 90 ? 0.220 -5.123 -17.650 1.00 63.56 90 PRO A CA 1
ATOM 694 C C . PRO A 1 90 ? 1.634 -4.528 -17.803 1.00 63.56 90 PRO A C 1
ATOM 696 O O . PRO A 1 90 ? 2.357 -4.918 -18.713 1.00 63.56 90 PRO A O 1
ATOM 699 N N . LYS A 1 91 ? 2.014 -3.546 -16.972 1.00 63.94 91 LYS A N 1
ATOM 700 C CA . LYS A 1 91 ? 3.339 -2.900 -16.954 1.00 63.94 91 LYS A CA 1
ATOM 701 C C . LYS A 1 91 ? 4.045 -2.969 -15.594 1.00 63.94 91 LYS A C 1
ATOM 703 O O . LYS A 1 91 ? 5.078 -2.331 -15.420 1.00 63.94 91 LYS A O 1
ATOM 708 N N . SER A 1 92 ? 3.442 -3.606 -14.591 1.00 60.78 92 SER A N 1
ATOM 709 C CA . SER A 1 92 ? 3.901 -3.496 -13.191 1.00 60.78 92 SER A CA 1
ATOM 710 C C . SER A 1 92 ? 3.578 -4.732 -12.350 1.00 60.78 92 SER A C 1
ATOM 712 O O . SER A 1 92 ? 3.677 -4.657 -11.132 1.00 60.78 92 SER A O 1
ATOM 714 N N . ASP A 1 93 ? 3.115 -5.810 -12.989 1.00 79.62 93 ASP A N 1
ATOM 715 C CA . ASP A 1 93 ? 2.501 -7.007 -12.404 1.00 79.62 93 ASP A CA 1
ATOM 716 C C . ASP A 1 93 ? 1.378 -6.707 -11.403 1.00 79.62 93 ASP A C 1
ATOM 718 O O . ASP A 1 93 ? 0.202 -6.786 -11.759 1.00 79.62 93 ASP A O 1
ATOM 722 N N . VAL A 1 94 ? 1.716 -6.320 -10.170 1.00 88.75 94 VAL A N 1
ATOM 723 C CA . VAL A 1 94 ? 0.778 -6.027 -9.081 1.00 88.75 94 VAL A CA 1
ATOM 724 C C . VAL A 1 94 ? 1.056 -4.637 -8.501 1.00 88.75 94 VAL A C 1
ATOM 726 O O . VAL A 1 94 ? 2.198 -4.239 -8.286 1.00 88.75 94 VAL A O 1
ATOM 729 N N . THR A 1 95 ? -0.003 -3.876 -8.230 1.00 92.38 95 THR A N 1
ATOM 730 C CA . THR A 1 95 ? 0.058 -2.580 -7.543 1.00 92.38 95 THR A CA 1
ATOM 731 C C . THR A 1 95 ? -0.831 -2.614 -6.305 1.00 92.38 95 THR A C 1
ATOM 733 O O . THR A 1 95 ? -2.014 -2.945 -6.399 1.00 92.38 95 THR A O 1
ATOM 736 N N . ILE A 1 96 ? -0.258 -2.223 -5.171 1.00 95.12 96 ILE A N 1
ATOM 737 C CA . ILE A 1 96 ? -0.964 -1.885 -3.936 1.00 95.12 96 ILE A CA 1
ATOM 738 C C . ILE A 1 96 ? -1.338 -0.403 -4.031 1.00 95.12 96 ILE A C 1
ATOM 740 O O . ILE A 1 96 ? -0.478 0.438 -4.298 1.00 95.12 96 ILE A O 1
ATOM 744 N N . GLU A 1 97 ? -2.609 -0.067 -3.836 1.00 95.12 97 GLU A N 1
ATOM 745 C CA . GLU A 1 97 ? -3.130 1.292 -3.987 1.00 95.12 97 GLU A CA 1
ATOM 746 C C . GLU A 1 97 ? -3.981 1.704 -2.782 1.00 95.12 97 GLU A C 1
ATOM 748 O O . GLU A 1 97 ? -4.924 1.017 -2.403 1.00 95.12 97 GLU A O 1
ATOM 753 N N . VAL A 1 98 ? -3.674 2.852 -2.182 1.00 96.25 98 VAL A N 1
ATOM 754 C CA . VAL A 1 98 ? -4.415 3.393 -1.038 1.00 96.25 98 VAL A CA 1
ATOM 755 C C . VAL A 1 98 ? -5.700 4.056 -1.544 1.00 96.25 98 VAL A C 1
ATOM 757 O O . VAL A 1 98 ? -5.690 5.194 -2.012 1.00 96.25 98 VAL A O 1
ATOM 760 N N . LEU A 1 99 ? -6.823 3.341 -1.465 1.00 96.38 99 LEU A N 1
ATOM 761 C CA . LEU A 1 99 ? -8.152 3.820 -1.878 1.00 96.38 99 LEU A CA 1
ATOM 762 C C . LEU A 1 99 ? -8.778 4.761 -0.844 1.00 96.38 99 LEU A C 1
ATOM 764 O O . LEU A 1 99 ? -9.617 5.594 -1.186 1.00 96.38 99 LEU A O 1
ATOM 768 N N . ARG A 1 100 ? -8.343 4.649 0.413 1.00 95.94 100 ARG A N 1
ATOM 769 C CA . ARG A 1 100 ? -8.589 5.608 1.491 1.00 95.94 100 ARG A CA 1
ATOM 770 C C . ARG A 1 100 ? -7.377 5.602 2.417 1.00 95.94 100 ARG A C 1
ATOM 772 O O . ARG A 1 100 ? -7.057 4.554 2.971 1.00 95.94 100 ARG A O 1
ATOM 779 N N . GLY A 1 101 ? -6.727 6.756 2.550 1.00 91.31 101 GLY A N 1
ATOM 780 C CA . GLY A 1 101 ? -5.584 6.957 3.442 1.00 91.31 101 GLY A CA 1
ATOM 781 C C . GLY A 1 101 ? -5.984 7.259 4.886 1.00 91.31 101 GLY A C 1
ATOM 782 O O . GLY A 1 101 ? -7.169 7.257 5.218 1.00 91.31 101 GLY A O 1
ATOM 783 N N . ASP A 1 102 ? -4.992 7.550 5.727 1.00 86.50 102 ASP A N 1
ATOM 784 C CA . ASP A 1 102 ? -5.181 7.915 7.143 1.00 86.50 102 ASP A CA 1
ATOM 785 C C . ASP A 1 102 ? -5.686 9.362 7.334 1.00 86.50 102 ASP A C 1
ATOM 787 O O . ASP A 1 102 ? -6.177 9.719 8.402 1.00 86.50 102 ASP A O 1
ATOM 791 N N . GLY A 1 103 ? -5.574 10.198 6.294 1.00 77.56 103 GLY A N 1
ATOM 792 C CA . GLY A 1 103 ? -5.923 11.620 6.331 1.00 77.56 103 GLY A CA 1
ATOM 793 C C . GLY A 1 103 ? -4.897 12.506 7.048 1.00 77.56 103 GLY A C 1
ATOM 794 O O . GLY A 1 103 ? -5.190 13.675 7.293 1.00 77.56 103 GLY A O 1
ATOM 795 N N . ILE A 1 104 ? -3.720 11.968 7.389 1.00 81.69 104 ILE A N 1
ATOM 796 C CA . ILE A 1 104 ? -2.671 12.647 8.167 1.00 81.69 104 ILE A CA 1
ATOM 797 C C . ILE A 1 104 ? -1.311 12.564 7.465 1.00 81.69 104 ILE A C 1
ATOM 799 O O . ILE A 1 104 ? -0.625 13.577 7.352 1.00 81.69 104 ILE A O 1
ATOM 803 N N . SER A 1 105 ? -0.904 11.371 7.021 1.00 85.69 105 SER A N 1
ATOM 804 C CA . SER A 1 105 ? 0.462 11.099 6.558 1.00 85.69 105 SER A CA 1
ATOM 805 C C . SER A 1 105 ? 0.543 10.329 5.239 1.00 85.69 105 SER A C 1
ATOM 807 O O . SER A 1 105 ? 1.497 10.526 4.485 1.00 85.69 105 SER A O 1
ATOM 809 N N . ILE A 1 106 ? -0.454 9.494 4.928 1.00 91.81 106 ILE A N 1
ATOM 810 C CA . ILE A 1 106 ? -0.534 8.720 3.688 1.00 91.81 106 ILE A CA 1
ATOM 811 C C . ILE A 1 106 ? -1.778 9.152 2.914 1.00 91.81 106 ILE A C 1
ATOM 813 O O . ILE A 1 106 ? -2.914 8.888 3.312 1.00 91.81 106 ILE A O 1
ATOM 817 N N . GLU A 1 107 ? -1.565 9.796 1.770 1.00 90.50 107 GLU A N 1
ATOM 818 C CA . GLU A 1 107 ? -2.645 10.285 0.914 1.00 90.50 107 GLU A CA 1
ATOM 819 C C . GLU A 1 107 ? -3.383 9.151 0.185 1.00 90.50 107 GLU A C 1
ATOM 821 O O . GLU A 1 107 ? -2.805 8.122 -0.190 1.00 90.50 107 GLU A O 1
ATOM 826 N N . GLN A 1 108 ? -4.666 9.383 -0.110 1.00 93.31 108 GLN A N 1
ATOM 827 C CA . GLN A 1 108 ? -5.397 8.584 -1.092 1.00 93.31 108 GLN A CA 1
ATOM 828 C C . GLN A 1 108 ? -4.681 8.638 -2.454 1.00 93.31 108 GLN A C 1
ATOM 830 O O . GLN A 1 108 ? -4.137 9.664 -2.854 1.00 93.31 108 GLN A O 1
ATOM 835 N N . ASN A 1 109 ? -4.748 7.539 -3.204 1.00 91.56 109 ASN A N 1
ATOM 836 C CA . ASN A 1 109 ? -4.073 7.304 -4.480 1.00 91.56 109 ASN A CA 1
ATOM 837 C C . ASN A 1 109 ? -2.557 7.056 -4.372 1.00 91.56 109 ASN A C 1
ATOM 839 O O . ASN A 1 109 ? -1.926 6.883 -5.420 1.00 91.56 109 ASN A O 1
ATOM 843 N N . THR A 1 110 ? -1.990 6.954 -3.161 1.00 94.44 110 THR A N 1
ATOM 844 C CA . THR A 1 110 ? -0.637 6.406 -2.941 1.00 94.44 110 THR A CA 1
ATOM 845 C C . THR A 1 110 ? -0.533 4.999 -3.526 1.00 94.44 110 THR A C 1
ATOM 847 O O . THR A 1 11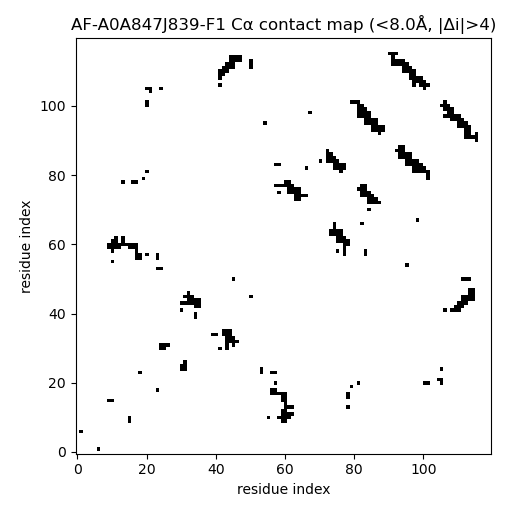0 ? -1.442 4.187 -3.348 1.00 94.44 110 THR A O 1
ATOM 850 N N . LYS A 1 111 ? 0.543 4.721 -4.271 1.00 93.44 111 LYS A N 1
ATOM 851 C CA . LYS A 1 111 ? 0.722 3.476 -5.040 1.00 93.44 111 LYS A CA 1
ATOM 852 C C . LYS A 1 111 ? 2.103 2.882 -4.816 1.00 93.44 111 LYS A C 1
ATOM 854 O O . LYS A 1 111 ? 3.095 3.503 -5.197 1.00 93.44 111 LYS A O 1
ATOM 859 N N . ILE A 1 112 ? 2.150 1.654 -4.308 1.00 93.06 112 ILE A N 1
ATOM 860 C CA . ILE A 1 112 ? 3.363 0.834 -4.256 1.00 93.06 112 ILE A CA 1
ATOM 861 C C . ILE A 1 112 ? 3.260 -0.242 -5.338 1.00 93.06 112 ILE A C 1
ATOM 863 O O . ILE A 1 112 ? 2.241 -0.917 -5.467 1.00 93.06 112 ILE A O 1
ATOM 867 N N . HIS A 1 113 ? 4.314 -0.411 -6.126 1.00 90.12 113 HIS A N 1
ATOM 868 C CA . HIS A 1 113 ? 4.480 -1.528 -7.057 1.00 90.12 113 HIS A CA 1
ATOM 869 C C . HIS A 1 113 ? 5.940 -1.970 -7.045 1.00 90.12 113 HIS A C 1
ATOM 871 O O . HIS A 1 113 ? 6.816 -1.181 -6.681 1.00 90.12 113 HIS A O 1
ATOM 877 N N . PHE A 1 114 ? 6.215 -3.209 -7.445 1.00 87.06 114 PHE A N 1
ATOM 878 C CA . PHE A 1 114 ? 7.586 -3.625 -7.718 1.00 87.06 114 PHE A CA 1
ATOM 879 C C . PHE A 1 114 ? 7.928 -3.436 -9.196 1.00 87.06 114 PHE A C 1
ATOM 881 O O . PHE A 1 114 ? 7.046 -3.390 -10.060 1.00 87.06 114 PHE A O 1
ATOM 888 N N . ARG A 1 115 ? 9.223 -3.337 -9.504 1.00 71.62 115 ARG A N 1
ATOM 889 C CA . ARG A 1 115 ? 9.686 -3.394 -10.894 1.00 71.62 115 ARG A CA 1
ATOM 890 C C . ARG A 1 115 ? 9.682 -4.846 -11.378 1.00 71.62 115 ARG A C 1
ATOM 892 O O . ARG A 1 115 ? 10.646 -5.573 -11.150 1.00 71.62 115 ARG A O 1
ATOM 899 N N . GLY A 1 116 ? 8.615 -5.254 -12.066 1.00 60.00 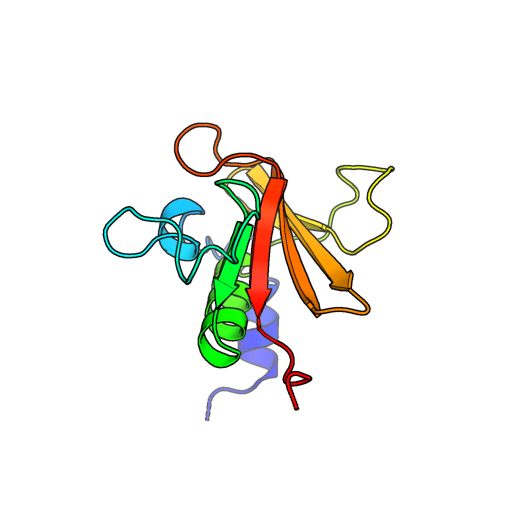116 GLY A N 1
ATOM 900 C CA . GLY A 1 116 ? 8.646 -6.451 -12.912 1.00 60.00 116 GLY A CA 1
ATOM 901 C C . GLY A 1 116 ? 9.767 -6.306 -13.948 1.00 60.00 116 GLY A C 1
ATOM 902 O O . GLY A 1 116 ? 9.853 -5.281 -14.626 1.00 60.00 116 GLY A O 1
ATOM 903 N N . GLY A 1 117 ? 10.675 -7.280 -14.016 1.00 49.41 117 GLY A N 1
ATOM 904 C CA . GLY A 1 117 ? 11.890 -7.187 -14.829 1.00 49.41 117 GLY A CA 1
ATOM 905 C C . GLY A 1 117 ? 11.605 -7.340 -16.321 1.00 49.41 117 GLY A C 1
ATOM 906 O O . GLY A 1 117 ? 11.578 -8.460 -16.811 1.00 49.41 117 GLY A O 1
ATOM 907 N N . ASN A 1 118 ? 11.406 -6.220 -17.021 1.00 44.38 118 ASN A N 1
ATOM 908 C CA . ASN A 1 118 ? 11.308 -6.125 -18.485 1.00 44.38 118 ASN A CA 1
ATOM 909 C C . ASN A 1 118 ? 11.979 -4.828 -18.993 1.00 44.38 118 ASN A C 1
ATOM 911 O O . ASN A 1 118 ? 11.417 -4.086 -19.797 1.00 44.38 118 ASN A O 1
ATOM 915 N N . ASP A 1 119 ? 13.183 -4.555 -18.484 1.00 42.09 119 ASP A N 1
ATOM 916 C CA . ASP A 1 119 ? 14.125 -3.577 -19.040 1.00 42.09 119 ASP A CA 1
ATOM 917 C C . ASP A 1 119 ? 15.381 -4.339 -19.514 1.00 42.09 119 ASP A C 1
ATOM 919 O O . ASP A 1 119 ? 16.431 -4.281 -18.870 1.00 42.09 119 ASP A O 1
ATOM 923 N N . GLU A 1 120 ? 15.230 -5.079 -20.617 1.00 36.88 120 GLU A N 1
ATOM 924 C CA . GLU A 1 120 ? 16.316 -5.452 -21.544 1.00 36.88 120 GLU A CA 1
ATOM 925 C C . GLU A 1 120 ? 16.200 -4.591 -22.816 1.00 36.88 120 GLU A C 1
ATOM 927 O O . GLU A 1 120 ? 15.049 -4.381 -23.271 1.00 36.88 120 GLU A O 1
#

Foldseek 3Di:
DQDPVNLVVQLQALVNAFDAPQVLQDDPLAGDADDPPPHDRQEHADAPVNVVSSVSRVSGSWDWDCVDVVQPFTWTAHPLRWIWGWDQDPQFGIKIFGCGHNVPRHDHGRIYTYHDPDPD

Radius of gyration: 14.35 Å; Cα contacts (8 Å, |Δi|>4): 214; chains: 1; bounding box: 34×38×38 Å

Mean predicted aligned error: 7.61 Å

Nearest PDB structures (foldseek):
  4p1b-assembly1_I  TM=5.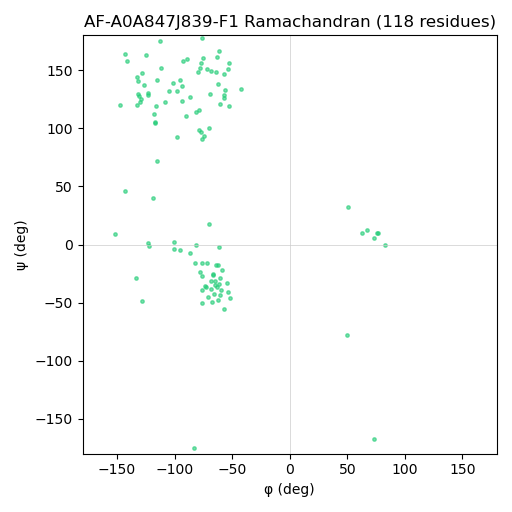077E-01  e=1.868E+00  Ectopseudomonas mendocina